Protein AF-A0A7Y6YR78-F1 (afdb_monomer)

Secondary structure (DSSP, 8-state):
---PPPP-PPTT--EEEEEEPP-S--HHHHHHHHHH-HHHHHHHHHHHHHS---EEEEESSEEEEEETTEEEEEEEGGG--EEEEETTEEEEE-SS-EEEEET-S-HHHHHHHHHHHTT-

Structure (mmCIF, N/CA/C/O backbone):
data_AF-A0A7Y6YR78-F1
#
_entry.id   AF-A0A7Y6YR78-F1
#
loop_
_atom_site.group_PDB
_atom_site.id
_atom_site.type_symbol
_atom_site.label_atom_id
_atom_site.label_alt_id
_atom_site.label_comp_id
_atom_site.label_asym_id
_atom_site.label_entity_id
_atom_site.label_seq_id
_atom_site.pdbx_PDB_ins_code
_atom_site.Cartn_x
_atom_site.Cartn_y
_atom_site.Cartn_z
_atom_site.occupancy
_atom_site.B_iso_or_equiv
_atom_site.auth_seq_id
_atom_site.auth_comp_id
_atom_site.auth_asym_id
_atom_site.auth_atom_id
_atom_site.pdbx_PDB_model_num
ATOM 1 N N . MET A 1 1 ? 2.168 -19.141 -5.365 1.00 43.81 1 MET A N 1
ATOM 2 C CA . MET A 1 1 ? 1.354 -18.693 -4.219 1.00 43.81 1 MET A CA 1
ATOM 3 C C . MET A 1 1 ? 2.131 -17.583 -3.535 1.00 43.81 1 MET A C 1
ATOM 5 O O . MET A 1 1 ? 3.336 -17.734 -3.374 1.00 43.81 1 MET A O 1
ATOM 9 N N . TYR A 1 2 ? 1.514 -16.429 -3.285 1.00 54.56 2 TYR A N 1
ATOM 10 C CA . TYR A 1 2 ? 2.170 -15.351 -2.543 1.00 54.56 2 TYR A CA 1
ATOM 11 C C . TYR A 1 2 ? 2.066 -15.689 -1.058 1.00 54.56 2 TYR A C 1
ATOM 13 O O . TYR A 1 2 ? 1.081 -15.349 -0.412 1.00 54.56 2 TYR A O 1
ATOM 21 N N . ASP A 1 3 ? 3.044 -16.434 -0.548 1.00 60.72 3 ASP A N 1
ATOM 22 C CA . ASP A 1 3 ? 3.087 -16.786 0.869 1.00 60.72 3 ASP A CA 1
ATOM 23 C C . ASP A 1 3 ? 3.538 -15.547 1.651 1.00 60.72 3 ASP A C 1
ATOM 25 O O . ASP A 1 3 ? 4.708 -15.155 1.627 1.00 60.72 3 ASP A O 1
ATOM 29 N N . HIS A 1 4 ? 2.570 -14.875 2.268 1.00 65.81 4 HIS A N 1
ATOM 30 C CA . HIS A 1 4 ? 2.797 -13.792 3.216 1.00 65.81 4 HIS A CA 1
ATOM 31 C C . HIS A 1 4 ? 2.744 -14.351 4.636 1.00 65.81 4 HIS A C 1
ATOM 33 O O . HIS A 1 4 ? 1.981 -15.279 4.914 1.00 65.81 4 HIS A O 1
ATOM 39 N N . ALA A 1 5 ? 3.526 -13.769 5.546 1.00 69.62 5 ALA A N 1
ATOM 40 C CA . ALA A 1 5 ? 3.353 -14.039 6.968 1.00 69.62 5 ALA A CA 1
ATOM 41 C C . ALA A 1 5 ? 1.903 -13.713 7.393 1.00 69.62 5 ALA A C 1
ATOM 43 O O . ALA A 1 5 ? 1.318 -12.757 6.868 1.00 69.62 5 ALA A O 1
ATOM 44 N N . PRO A 1 6 ? 1.309 -14.489 8.319 1.00 73.12 6 PRO A N 1
ATOM 45 C CA . PRO A 1 6 ? -0.058 -14.258 8.764 1.00 73.12 6 PRO A CA 1
ATOM 46 C C . PRO A 1 6 ? -0.194 -12.850 9.351 1.00 73.12 6 PRO A C 1
ATOM 48 O O . PRO A 1 6 ? 0.563 -12.450 10.236 1.00 73.12 6 PRO A O 1
ATOM 51 N N . LEU A 1 7 ? -1.162 -12.091 8.838 1.00 78.12 7 LEU A N 1
ATOM 52 C CA . LEU A 1 7 ? -1.473 -10.759 9.341 1.00 78.12 7 LEU A CA 1
ATOM 53 C C . LEU A 1 7 ? -2.215 -10.884 10.678 1.00 78.12 7 LEU A C 1
ATOM 55 O O . LEU A 1 7 ? -3.305 -11.452 10.731 1.00 78.12 7 LEU A O 1
ATOM 59 N N . VAL A 1 8 ? -1.646 -10.326 11.746 1.00 81.62 8 VAL A N 1
ATOM 60 C CA . VAL A 1 8 ? -2.293 -10.287 13.065 1.00 81.62 8 VAL A CA 1
ATOM 61 C C . VAL A 1 8 ? -3.256 -9.100 13.120 1.00 81.62 8 VAL A C 1
ATOM 63 O O . VAL A 1 8 ? -2.832 -7.939 13.135 1.00 81.62 8 VAL A O 1
ATOM 66 N N . LEU A 1 9 ? -4.554 -9.398 13.134 1.00 84.62 9 LEU A N 1
ATOM 67 C CA . LEU A 1 9 ? -5.627 -8.415 13.293 1.00 84.62 9 LEU A CA 1
ATOM 68 C C . LEU A 1 9 ? -5.892 -8.139 14.779 1.00 84.62 9 LEU A C 1
ATOM 70 O O . LEU A 1 9 ? -5.753 -9.028 15.619 1.00 84.62 9 LEU A O 1
ATOM 74 N N . ARG A 1 10 ? -6.271 -6.900 15.101 1.00 86.19 10 ARG A N 1
ATOM 75 C CA . ARG A 1 10 ? -6.733 -6.501 16.438 1.00 86.19 10 ARG A CA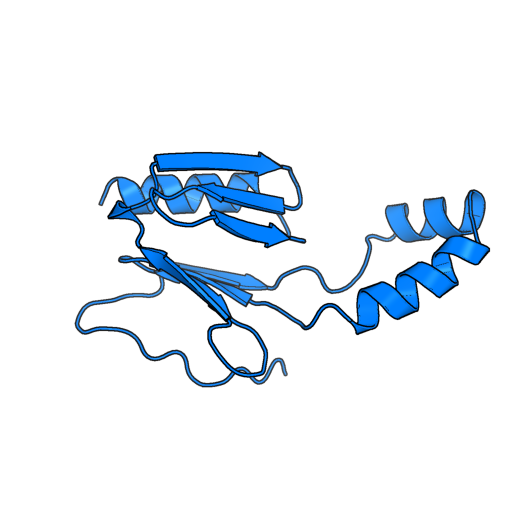 1
ATOM 76 C C . ARG A 1 10 ? -8.153 -7.019 16.687 1.00 86.19 10 ARG A C 1
ATOM 78 O O . ARG A 1 10 ? -8.877 -7.355 15.751 1.00 86.19 10 ARG A O 1
ATOM 85 N N . GLU A 1 11 ? -8.575 -7.058 17.948 1.00 84.38 11 GLU A N 1
ATOM 86 C CA . GLU A 1 11 ? -9.950 -7.437 18.289 1.00 84.38 11 GLU A CA 1
ATOM 87 C C . GLU A 1 11 ? -10.965 -6.521 17.585 1.00 84.38 11 GLU A C 1
ATOM 89 O O . GLU A 1 11 ? -10.864 -5.293 17.629 1.00 84.38 11 GLU A O 1
ATOM 94 N N . GLY A 1 12 ? -11.923 -7.132 16.879 1.00 83.62 12 GLY A N 1
ATOM 95 C CA . GLY A 1 12 ? -12.932 -6.418 16.089 1.00 83.62 12 GLY A CA 1
ATOM 96 C C . GLY A 1 12 ? -12.416 -5.758 14.801 1.00 83.62 12 GLY A C 1
ATOM 97 O O . GLY A 1 12 ? -13.190 -5.101 14.105 1.00 83.62 12 GLY A O 1
ATOM 98 N N . GLU A 1 13 ? -11.136 -5.913 14.450 1.00 88.75 13 GLU A N 1
ATOM 99 C CA . GLU A 1 13 ? -10.583 -5.427 13.186 1.00 88.75 13 GLU A CA 1
ATOM 100 C C . GLU A 1 13 ? -10.956 -6.378 12.040 1.00 88.75 13 GLU A C 1
ATOM 102 O O . GLU A 1 13 ? -10.736 -7.587 12.116 1.00 88.75 13 GLU A O 1
ATOM 107 N N . GLN A 1 14 ? -11.504 -5.831 10.954 1.00 89.62 14 GLN A N 1
ATOM 108 C CA . GLN A 1 14 ? -11.885 -6.605 9.772 1.00 89.62 14 GLN A CA 1
ATOM 109 C C . GLN A 1 14 ? -11.147 -6.100 8.539 1.00 89.62 14 GLN A C 1
ATOM 111 O O . GLN A 1 14 ? -10.963 -4.895 8.358 1.00 89.62 14 GLN A O 1
ATOM 116 N N . VAL A 1 15 ? -10.740 -7.025 7.672 1.00 90.81 15 VAL A N 1
ATOM 117 C CA . VAL A 1 15 ? -10.172 -6.695 6.363 1.00 90.81 15 VAL A CA 1
ATOM 118 C C . VAL A 1 15 ? -11.307 -6.290 5.428 1.00 90.81 15 VAL A C 1
ATOM 120 O O . VAL A 1 15 ? -12.217 -7.075 5.177 1.00 90.81 15 VAL A O 1
ATOM 123 N N . VAL A 1 16 ? -11.238 -5.070 4.901 1.00 92.25 16 VAL A N 1
ATOM 124 C CA . VAL A 1 16 ? -12.227 -4.530 3.957 1.00 92.25 16 VAL A CA 1
ATOM 125 C C . VAL A 1 16 ? -11.780 -4.772 2.521 1.00 92.25 16 VAL A C 1
ATOM 127 O O . VAL A 1 16 ? -12.581 -5.122 1.657 1.00 92.25 16 VAL A O 1
ATOM 130 N N . HIS A 1 17 ? -10.490 -4.578 2.249 1.00 92.62 17 HIS A N 1
ATOM 131 C CA . HIS A 1 17 ? -9.942 -4.719 0.909 1.00 92.62 17 HIS A CA 1
ATOM 132 C C . HIS A 1 17 ? -8.474 -5.124 0.963 1.00 92.62 17 HIS A C 1
ATOM 134 O O . HIS A 1 17 ? -7.722 -4.631 1.797 1.00 92.62 17 HIS A O 1
ATOM 140 N N . ALA A 1 18 ? -8.054 -5.994 0.051 1.00 91.12 18 ALA A N 1
ATOM 141 C CA . ALA A 1 18 ? -6.659 -6.363 -0.124 1.00 91.12 18 ALA A CA 1
ATOM 142 C C . ALA A 1 18 ? -6.325 -6.347 -1.613 1.00 91.12 18 ALA A C 1
ATOM 144 O O . ALA A 1 18 ? -7.058 -6.910 -2.429 1.00 91.12 18 ALA A O 1
ATOM 145 N N . VAL A 1 19 ? -5.213 -5.709 -1.965 1.00 90.94 19 VAL A N 1
ATOM 146 C CA . VAL A 1 19 ? -4.746 -5.616 -3.344 1.00 90.94 19 VAL A CA 1
ATOM 147 C C . VAL A 1 19 ? -3.254 -5.887 -3.416 1.00 90.94 19 VAL A C 1
ATOM 149 O O . VAL A 1 19 ? -2.462 -5.367 -2.633 1.00 90.94 19 VAL A O 1
ATOM 152 N N . HIS A 1 20 ? -2.861 -6.703 -4.384 1.00 87.88 20 HIS A N 1
ATOM 153 C CA . HIS A 1 20 ? -1.456 -6.976 -4.637 1.00 87.88 20 HIS A CA 1
ATOM 154 C C . HIS A 1 20 ? -0.854 -5.819 -5.434 1.00 87.88 20 HIS A C 1
ATOM 156 O O . HIS A 1 20 ? -1.429 -5.368 -6.431 1.00 87.88 20 HIS A O 1
ATOM 162 N N . ALA A 1 21 ? 0.314 -5.347 -5.007 1.00 85.12 21 ALA A N 1
ATOM 163 C CA . ALA A 1 21 ? 1.108 -4.420 -5.792 1.00 85.12 21 ALA A CA 1
ATOM 164 C C . ALA A 1 21 ? 1.501 -5.081 -7.119 1.00 85.12 21 ALA A C 1
ATOM 166 O O . ALA A 1 21 ? 1.779 -6.280 -7.188 1.00 85.12 21 ALA A O 1
ATOM 167 N N . ARG A 1 22 ? 1.556 -4.293 -8.191 1.00 79.12 22 ARG A N 1
ATOM 168 C CA . ARG A 1 22 ? 2.017 -4.772 -9.492 1.00 79.12 22 ARG A CA 1
ATOM 169 C C . ARG A 1 22 ? 3.499 -5.137 -9.414 1.00 79.12 22 ARG A C 1
ATOM 171 O O . ARG A 1 22 ? 4.335 -4.330 -9.015 1.00 79.12 22 ARG A O 1
ATOM 178 N N . ILE A 1 23 ? 3.810 -6.359 -9.836 1.00 71.00 23 ILE A N 1
ATOM 179 C CA . ILE A 1 23 ? 5.170 -6.927 -9.901 1.00 71.00 23 ILE A CA 1
ATOM 180 C C . ILE A 1 23 ? 5.653 -7.000 -11.355 1.00 71.00 23 ILE A C 1
ATOM 182 O O . ILE A 1 23 ? 6.743 -7.473 -11.627 1.00 71.00 23 ILE A O 1
ATOM 186 N N . ALA A 1 24 ? 4.846 -6.596 -12.328 1.00 67.31 24 ALA A N 1
ATOM 187 C CA . ALA A 1 24 ? 5.268 -6.577 -13.717 1.00 67.31 24 ALA A CA 1
ATOM 188 C C . ALA A 1 24 ? 4.872 -5.243 -14.347 1.00 67.31 24 ALA A C 1
ATOM 190 O O . ALA A 1 24 ? 3.770 -4.754 -14.068 1.00 67.31 24 ALA A O 1
ATOM 191 N N . PRO A 1 25 ? 5.748 -4.655 -15.180 1.00 65.12 25 PRO A N 1
ATOM 192 C CA . PRO A 1 25 ? 5.356 -3.554 -16.037 1.00 65.12 25 PRO A CA 1
ATOM 193 C C . PRO A 1 25 ? 4.257 -4.016 -16.996 1.00 65.12 25 P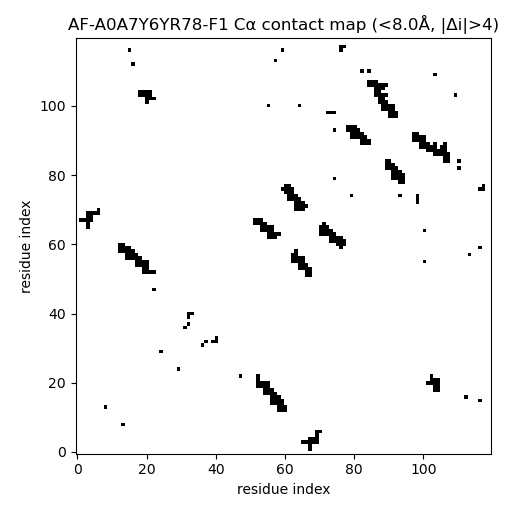RO A C 1
ATOM 195 O O . PRO A 1 25 ? 4.158 -5.185 -17.376 1.00 65.12 25 PRO A O 1
ATOM 198 N N . THR A 1 26 ? 3.420 -3.073 -17.393 1.00 69.75 26 THR A N 1
ATOM 199 C CA . THR A 1 26 ? 2.445 -3.279 -18.459 1.00 69.75 26 THR A CA 1
ATOM 200 C C . THR A 1 26 ? 3.154 -3.509 -19.794 1.00 69.75 26 THR A C 1
ATOM 202 O O . THR A 1 26 ? 4.286 -3.071 -20.002 1.00 69.75 26 THR A O 1
ATOM 205 N N . LEU A 1 27 ? 2.473 -4.169 -20.733 1.00 74.81 27 LEU A N 1
ATOM 206 C CA . LEU A 1 27 ? 3.016 -4.428 -22.071 1.00 74.81 27 LEU A CA 1
ATOM 207 C C . LEU A 1 27 ? 3.464 -3.130 -22.770 1.00 74.81 27 LEU A C 1
ATOM 209 O O . LEU A 1 27 ? 4.493 -3.099 -23.440 1.00 74.81 27 LEU A O 1
ATOM 213 N N . THR A 1 28 ? 2.726 -2.043 -22.545 1.00 74.31 28 THR A N 1
ATOM 214 C CA . THR A 1 28 ? 3.052 -0.706 -23.043 1.00 74.31 28 THR A CA 1
ATOM 215 C C . THR A 1 28 ? 4.351 -0.168 -22.448 1.00 74.31 28 THR A C 1
ATOM 217 O O . THR A 1 28 ? 5.195 0.329 -23.186 1.00 74.31 28 THR A O 1
ATOM 220 N N . GLU A 1 29 ? 4.548 -0.288 -21.132 1.00 71.81 29 GLU A N 1
ATOM 221 C CA . GLU A 1 29 ? 5.790 0.137 -20.472 1.00 71.81 29 GLU A CA 1
ATOM 222 C C . GLU A 1 29 ? 6.991 -0.671 -20.981 1.00 71.81 29 GLU A C 1
ATOM 224 O O . GLU A 1 29 ? 8.039 -0.093 -21.253 1.00 71.81 29 GLU A O 1
ATOM 229 N N . ILE A 1 30 ? 6.825 -1.982 -21.199 1.00 74.81 30 ILE A N 1
ATOM 230 C CA . ILE A 1 30 ? 7.868 -2.831 -21.796 1.00 74.81 30 ILE A CA 1
ATOM 231 C C . ILE A 1 30 ? 8.221 -2.340 -23.203 1.00 74.81 30 ILE A C 1
ATOM 233 O O . ILE A 1 30 ? 9.399 -2.153 -23.501 1.00 74.81 30 ILE A O 1
ATOM 237 N N . LEU A 1 31 ? 7.218 -2.098 -24.054 1.00 78.94 31 LEU A N 1
ATOM 238 C CA . LEU A 1 31 ? 7.418 -1.603 -25.419 1.00 78.94 31 LEU A CA 1
ATOM 239 C C . LEU A 1 31 ? 8.183 -0.277 -25.438 1.00 78.94 31 LEU A C 1
ATOM 241 O O . LEU A 1 31 ? 9.162 -0.155 -26.171 1.00 78.94 31 LEU A O 1
ATOM 245 N N . VAL A 1 32 ? 7.784 0.690 -24.606 1.00 76.62 32 VAL A N 1
ATOM 246 C CA . VAL A 1 32 ? 8.472 1.987 -24.512 1.00 76.62 32 VAL A CA 1
ATOM 247 C C . VAL A 1 32 ? 9.920 1.814 -24.055 1.00 76.62 32 VAL A C 1
ATOM 249 O O . VAL A 1 32 ? 10.815 2.418 -24.640 1.00 76.62 32 VAL A O 1
ATOM 252 N N . ILE A 1 33 ? 10.179 0.972 -23.050 1.00 72.19 33 ILE A N 1
ATOM 253 C CA . ILE A 1 33 ? 11.544 0.742 -22.557 1.00 72.19 33 ILE A CA 1
ATOM 254 C C . ILE A 1 33 ? 12.417 0.111 -23.649 1.00 72.19 33 ILE A C 1
ATOM 256 O O . ILE A 1 33 ? 13.534 0.572 -23.877 1.00 72.19 33 ILE A O 1
ATOM 260 N N . VAL A 1 34 ? 11.910 -0.905 -24.352 1.00 75.44 34 VAL A N 1
ATOM 261 C CA . VAL A 1 34 ? 12.654 -1.588 -25.422 1.00 75.44 34 VAL A CA 1
ATOM 262 C C . VAL A 1 34 ? 12.956 -0.641 -26.587 1.00 75.44 34 VAL A C 1
ATOM 264 O O . VAL A 1 34 ? 14.068 -0.665 -27.109 1.00 75.44 34 VAL A O 1
ATOM 267 N N . LEU A 1 35 ? 11.999 0.210 -26.972 1.00 77.06 35 LEU A N 1
ATOM 268 C CA . LEU A 1 35 ? 12.140 1.132 -28.103 1.00 77.06 35 LEU A CA 1
ATOM 269 C C . LEU A 1 35 ? 13.026 2.343 -27.789 1.00 77.06 35 LEU A C 1
ATOM 271 O O . LEU A 1 35 ? 13.795 2.772 -28.645 1.00 77.06 35 LEU A O 1
ATOM 275 N N . CYS A 1 36 ? 12.913 2.915 -26.588 1.00 73.38 36 CYS A N 1
ATOM 276 C CA . CYS A 1 36 ? 13.551 4.193 -26.264 1.00 73.38 36 CYS A CA 1
ATOM 277 C C . CYS A 1 36 ? 14.846 4.054 -25.455 1.00 73.38 36 CYS A C 1
ATOM 279 O O . CYS A 1 36 ? 15.688 4.947 -25.515 1.00 73.38 36 CYS A O 1
ATOM 281 N N . ALA A 1 37 ? 15.014 2.983 -24.673 1.00 73.25 37 ALA A N 1
ATOM 282 C CA . ALA A 1 37 ? 16.152 2.842 -23.767 1.00 73.25 37 ALA A CA 1
ATOM 283 C C . ALA A 1 37 ? 16.424 1.369 -23.391 1.00 73.25 37 ALA A C 1
ATOM 285 O O . ALA A 1 37 ? 16.218 0.971 -22.240 1.00 73.25 37 ALA A O 1
ATOM 286 N N . PRO A 1 38 ? 16.956 0.545 -24.310 1.00 72.06 38 PRO A N 1
ATOM 287 C CA . PRO A 1 38 ? 17.202 -0.876 -24.049 1.00 72.06 38 PRO A CA 1
ATOM 288 C C . PRO A 1 38 ? 18.172 -1.118 -22.878 1.00 72.06 38 PRO A C 1
ATOM 290 O O . PRO A 1 38 ? 18.018 -2.083 -22.135 1.00 72.06 38 PRO A O 1
ATOM 293 N N . VAL A 1 39 ? 19.123 -0.208 -22.632 1.00 74.38 39 VAL A N 1
ATOM 294 C CA . VAL A 1 39 ? 20.019 -0.270 -21.459 1.00 74.38 39 VAL A CA 1
ATOM 295 C C . VAL A 1 39 ? 19.260 -0.016 -20.146 1.00 74.38 39 VAL A C 1
ATOM 297 O O . VAL A 1 39 ? 19.571 -0.622 -19.119 1.00 74.38 39 VAL A O 1
ATOM 300 N N . ALA A 1 40 ? 18.212 0.815 -20.172 1.00 69.69 40 ALA A N 1
ATOM 301 C CA . ALA A 1 40 ? 17.365 1.055 -19.006 1.00 69.69 40 ALA A CA 1
ATOM 302 C C . ALA A 1 40 ? 16.552 -0.188 -18.616 1.00 69.69 40 ALA A C 1
ATOM 304 O O . ALA A 1 40 ? 16.213 -0.327 -17.445 1.00 69.69 40 ALA A O 1
ATOM 305 N N . LEU A 1 41 ? 16.307 -1.125 -19.542 1.00 69.19 41 LEU A N 1
ATOM 306 C CA . LEU A 1 41 ? 15.658 -2.405 -19.240 1.00 69.19 41 LEU A CA 1
ATOM 307 C C . LEU A 1 41 ? 16.476 -3.238 -18.243 1.00 69.19 41 LEU A C 1
ATOM 309 O O . LEU A 1 41 ? 15.918 -3.839 -17.328 1.00 69.19 41 LEU A O 1
ATOM 313 N N . VAL A 1 42 ? 17.803 -3.252 -18.391 1.00 70.12 42 VAL A N 1
ATOM 314 C CA . VAL A 1 42 ? 18.696 -4.010 -17.504 1.00 70.12 42 VAL A CA 1
ATOM 315 C C . VAL A 1 42 ? 18.696 -3.389 -16.110 1.00 70.12 42 VAL A C 1
ATOM 317 O O . VAL A 1 42 ? 18.461 -4.086 -15.125 1.00 70.12 42 VAL A O 1
ATOM 320 N N . ILE A 1 43 ? 18.869 -2.066 -16.027 1.00 71.12 43 ILE A N 1
ATOM 321 C CA . ILE A 1 43 ? 18.801 -1.315 -14.763 1.00 71.12 43 ILE A CA 1
ATOM 322 C C . ILE A 1 43 ? 17.432 -1.519 -14.102 1.00 71.12 43 ILE A C 1
ATOM 324 O O . ILE A 1 43 ? 17.349 -1.771 -12.900 1.00 71.12 43 ILE A O 1
ATOM 328 N N . TRP A 1 44 ? 16.360 -1.488 -14.894 1.00 71.25 44 TRP A N 1
ATOM 329 C CA . TRP A 1 44 ? 15.007 -1.749 -14.428 1.00 71.25 44 TRP A CA 1
ATOM 330 C C . TRP A 1 44 ? 14.869 -3.142 -13.827 1.00 71.25 44 TRP A C 1
ATOM 332 O O . TRP A 1 44 ? 14.323 -3.250 -12.740 1.00 71.25 44 TRP A O 1
ATOM 342 N N . LEU A 1 45 ? 15.377 -4.202 -14.463 1.00 68.56 45 LEU A N 1
ATOM 343 C CA . LEU A 1 45 ? 15.304 -5.563 -13.916 1.00 68.56 45 LEU A CA 1
ATOM 344 C C . LEU A 1 45 ? 16.011 -5.682 -12.558 1.00 68.56 45 LEU A C 1
ATOM 346 O O . LEU A 1 45 ? 15.490 -6.341 -11.655 1.00 68.56 45 LEU A O 1
ATOM 350 N N . PHE A 1 46 ? 17.146 -5.001 -12.378 1.00 68.25 46 PHE A N 1
ATOM 351 C CA . PHE A 1 46 ? 17.846 -4.946 -11.091 1.00 68.25 46 PHE A CA 1
ATOM 352 C C . PHE A 1 46 ? 17.042 -4.200 -10.024 1.00 68.25 46 PHE A C 1
ATOM 354 O O . PHE A 1 46 ? 16.843 -4.722 -8.926 1.00 68.25 46 PHE A O 1
ATOM 361 N N . VAL A 1 47 ? 16.520 -3.016 -10.356 1.00 65.56 47 VAL A N 1
ATOM 362 C CA . VAL A 1 47 ? 15.663 -2.236 -9.454 1.00 65.56 47 VAL A CA 1
ATOM 363 C C . VAL A 1 47 ? 14.391 -3.018 -9.130 1.00 65.56 47 VAL A C 1
ATOM 365 O O . VAL A 1 47 ? 13.988 -3.112 -7.979 1.00 65.56 47 VAL A O 1
ATOM 368 N N . HIS A 1 48 ? 13.780 -3.656 -10.121 1.00 66.44 48 HIS A N 1
ATOM 369 C CA . HIS A 1 48 ? 12.564 -4.435 -9.967 1.00 66.44 48 HIS A CA 1
ATOM 370 C C . HIS A 1 48 ? 12.766 -5.627 -9.032 1.00 66.44 48 HIS A C 1
ATOM 372 O O . HIS A 1 48 ? 11.900 -5.900 -8.203 1.00 66.44 48 HIS A O 1
ATOM 378 N N . ARG A 1 49 ? 13.910 -6.312 -9.125 1.00 63.09 49 ARG A N 1
ATOM 379 C CA . ARG A 1 49 ? 14.279 -7.390 -8.200 1.00 63.09 49 ARG A CA 1
ATOM 380 C C . ARG A 1 49 ? 14.467 -6.887 -6.765 1.00 63.09 49 ARG A C 1
ATOM 382 O O . ARG A 1 49 ? 14.222 -7.650 -5.837 1.00 63.09 49 ARG A O 1
ATOM 389 N N . ALA A 1 50 ? 14.863 -5.626 -6.589 1.00 60.91 50 ALA A N 1
ATOM 390 C CA . ALA A 1 50 ? 15.012 -5.001 -5.278 1.00 60.91 50 ALA A CA 1
ATOM 391 C C . ALA A 1 50 ? 13.678 -4.589 -4.631 1.00 60.91 50 ALA A C 1
ATOM 393 O O . ALA A 1 50 ? 13.652 -4.346 -3.430 1.00 60.91 50 ALA A O 1
ATOM 394 N N . PHE A 1 51 ? 12.575 -4.532 -5.387 1.00 62.50 51 PHE A N 1
ATOM 395 C CA . PHE A 1 51 ? 11.254 -4.242 -4.829 1.00 62.50 51 PHE A CA 1
ATOM 396 C C . PHE A 1 51 ? 10.483 -5.543 -4.573 1.00 62.50 51 PHE A C 1
ATOM 398 O O . PHE A 1 51 ? 10.004 -6.167 -5.528 1.00 62.50 51 PHE A O 1
ATOM 405 N N . PRO A 1 52 ? 10.360 -5.974 -3.306 1.00 65.25 52 PRO A N 1
ATOM 406 C CA . PRO A 1 52 ? 9.631 -7.182 -2.959 1.00 65.25 52 PRO A CA 1
ATOM 407 C C . PRO A 1 52 ? 8.140 -7.065 -3.302 1.00 65.25 52 PRO A C 1
ATOM 409 O O . PRO A 1 52 ? 7.569 -5.982 -3.407 1.00 65.25 52 PRO A O 1
ATOM 412 N N . SER A 1 53 ? 7.503 -8.223 -3.483 1.00 75.31 53 SER A N 1
ATOM 413 C CA . SER A 1 53 ? 6.049 -8.317 -3.632 1.00 75.31 53 SER A CA 1
ATOM 414 C C . SER A 1 53 ? 5.375 -7.771 -2.377 1.00 75.31 53 SER A C 1
ATOM 416 O O . SER A 1 53 ? 5.536 -8.354 -1.302 1.00 75.31 53 SER A O 1
ATOM 418 N N . ALA A 1 54 ? 4.613 -6.693 -2.531 1.00 84.44 54 ALA A N 1
ATOM 419 C CA . ALA A 1 54 ? 3.830 -6.085 -1.466 1.00 84.44 54 ALA A CA 1
ATOM 420 C C . ALA A 1 54 ? 2.332 -6.303 -1.709 1.00 84.44 54 ALA A C 1
ATOM 422 O O . ALA A 1 54 ? 1.865 -6.274 -2.848 1.00 84.44 54 ALA A O 1
ATOM 423 N N . THR A 1 55 ? 1.584 -6.484 -0.631 1.00 89.19 55 THR A N 1
ATOM 424 C CA . THR A 1 55 ? 0.126 -6.551 -0.618 1.00 89.19 55 THR A CA 1
ATOM 425 C C . THR A 1 55 ? -0.377 -5.439 0.281 1.00 89.19 55 THR A C 1
ATOM 427 O O . THR A 1 55 ? -0.017 -5.355 1.454 1.00 89.19 55 THR A O 1
ATOM 430 N N . TYR A 1 56 ? -1.186 -4.554 -0.284 1.00 91.25 56 TYR A N 1
ATOM 431 C CA . TYR A 1 56 ? -1.775 -3.437 0.432 1.00 91.25 56 TYR A CA 1
ATOM 432 C C . TYR A 1 56 ? -3.142 -3.843 0.947 1.00 91.25 56 TYR A C 1
ATOM 434 O O . TYR A 1 56 ? -4.003 -4.271 0.177 1.00 91.25 56 TYR A O 1
ATOM 442 N N . VAL A 1 57 ? -3.335 -3.717 2.253 1.00 91.50 57 VAL A N 1
ATOM 443 C CA . VAL A 1 57 ? -4.554 -4.142 2.935 1.00 91.50 57 VAL A CA 1
ATOM 444 C C . VAL A 1 57 ? -5.177 -2.932 3.613 1.00 91.50 57 VAL A C 1
ATOM 446 O O . VAL A 1 57 ? -4.509 -2.209 4.347 1.00 91.50 57 VAL A O 1
ATOM 449 N N . ILE A 1 58 ? -6.461 -2.714 3.360 1.00 93.44 58 ILE A N 1
ATOM 450 C CA . ILE A 1 58 ? -7.301 -1.767 4.084 1.00 93.44 58 ILE A CA 1
ATOM 451 C C . ILE A 1 58 ? -8.126 -2.582 5.072 1.00 93.44 58 ILE A C 1
ATOM 453 O O . ILE A 1 58 ? -8.910 -3.451 4.674 1.00 93.44 58 ILE A O 1
ATOM 457 N N . THR A 1 59 ? -7.961 -2.291 6.353 1.00 93.56 59 THR A N 1
ATOM 458 C CA . THR A 1 59 ? -8.830 -2.791 7.415 1.00 93.56 59 THR A CA 1
ATOM 459 C C . THR A 1 59 ? -9.751 -1.681 7.898 1.00 93.56 59 THR A C 1
ATOM 461 O O . THR A 1 59 ? -9.608 -0.521 7.513 1.00 93.56 59 THR A O 1
ATOM 464 N N . THR A 1 60 ? -10.695 -2.023 8.770 1.00 92.31 60 THR A N 1
ATOM 465 C CA . THR A 1 60 ? -11.561 -1.043 9.437 1.00 92.31 60 THR A CA 1
ATOM 466 C C . THR A 1 60 ? -10.790 -0.048 10.309 1.00 92.31 60 THR A C 1
ATOM 468 O O . THR A 1 60 ? -11.315 1.016 10.620 1.00 92.31 60 THR A O 1
ATOM 471 N N . GLN A 1 61 ? -9.549 -0.359 10.704 1.00 92.94 61 GLN A N 1
ATOM 472 C CA . GLN A 1 61 ? -8.772 0.461 11.639 1.00 92.94 61 GLN A CA 1
ATOM 473 C C . GLN A 1 61 ? -7.498 1.060 11.033 1.00 92.94 61 GLN A C 1
ATOM 475 O O . GLN A 1 61 ? -7.072 2.136 11.460 1.00 92.94 61 GLN A O 1
ATOM 480 N N . ARG A 1 62 ? -6.866 0.397 10.059 1.00 92.81 62 ARG A N 1
ATOM 481 C CA . ARG A 1 62 ? -5.557 0.788 9.511 1.00 92.81 62 ARG A CA 1
ATOM 482 C C . ARG A 1 62 ? -5.381 0.378 8.051 1.00 92.81 62 ARG A C 1
ATOM 484 O O . ARG A 1 62 ? -6.066 -0.490 7.519 1.00 92.81 62 ARG A O 1
ATOM 491 N N . VAL A 1 63 ? -4.420 1.023 7.407 1.00 92.81 63 VAL A N 1
ATOM 492 C CA . VAL A 1 63 ? -3.884 0.653 6.101 1.00 92.81 63 VAL A CA 1
ATOM 493 C C . VAL A 1 63 ? -2.507 0.041 6.316 1.00 92.81 63 VAL A C 1
ATOM 495 O O . VAL A 1 63 ? -1.675 0.606 7.024 1.00 92.81 63 VAL A O 1
ATOM 498 N N . LEU A 1 64 ? -2.276 -1.115 5.706 1.00 91.62 64 LEU A N 1
ATOM 499 C CA . LEU A 1 64 ? -1.085 -1.937 5.889 1.00 91.62 64 LEU A CA 1
ATOM 500 C C . LEU A 1 64 ? -0.395 -2.178 4.548 1.00 91.62 64 LEU A C 1
ATOM 502 O O . LEU A 1 64 ? -1.050 -2.501 3.555 1.00 91.62 64 LEU A O 1
ATOM 506 N N . ALA A 1 65 ? 0.932 -2.086 4.541 1.00 89.62 65 ALA A N 1
ATOM 507 C CA . ALA A 1 65 ? 1.785 -2.609 3.484 1.00 89.62 65 ALA A CA 1
ATOM 508 C C . ALA A 1 65 ? 2.437 -3.909 3.972 1.00 89.62 65 ALA A C 1
ATOM 510 O O . ALA A 1 65 ? 3.310 -3.893 4.841 1.00 89.62 65 ALA A O 1
ATOM 511 N N . VAL A 1 66 ? 1.983 -5.040 3.431 1.00 87.88 66 VAL A N 1
ATOM 512 C CA . VAL A 1 66 ? 2.433 -6.381 3.815 1.00 87.88 66 VAL A CA 1
ATOM 513 C C . VAL A 1 66 ? 3.411 -6.907 2.776 1.00 87.88 66 VAL A C 1
ATOM 515 O O . VAL A 1 66 ? 3.051 -7.130 1.624 1.00 87.88 66 VAL A O 1
ATOM 518 N N . GLU A 1 67 ? 4.651 -7.133 3.181 1.00 83.75 67 GLU A N 1
ATOM 519 C CA . GLU A 1 67 ? 5.673 -7.774 2.358 1.00 83.75 67 GLU A CA 1
ATOM 520 C C . GLU A 1 67 ? 5.818 -9.255 2.738 1.00 83.75 67 GLU A C 1
ATOM 522 O O . GLU A 1 67 ? 5.120 -9.775 3.611 1.00 83.75 67 GLU A O 1
ATOM 527 N N . LYS A 1 68 ? 6.722 -9.984 2.073 1.00 75.06 68 LYS A N 1
ATOM 528 C CA . LYS A 1 68 ? 6.964 -11.410 2.369 1.00 75.06 68 LYS A CA 1
ATOM 529 C C . LYS A 1 68 ? 7.373 -11.671 3.824 1.00 75.06 68 LYS A C 1
ATOM 531 O O . LYS A 1 68 ? 7.058 -12.727 4.356 1.00 75.06 68 LYS A O 1
ATOM 536 N N . GLN A 1 69 ? 8.064 -10.723 4.457 1.00 68.94 69 GLN A N 1
ATOM 537 C CA . GLN A 1 69 ? 8.556 -10.851 5.834 1.00 68.94 69 GLN A CA 1
ATOM 538 C C . GLN A 1 69 ? 7.530 -10.395 6.891 1.00 68.94 69 GLN A C 1
ATOM 540 O O . GLN A 1 69 ? 7.807 -10.502 8.081 1.00 68.94 69 GLN A O 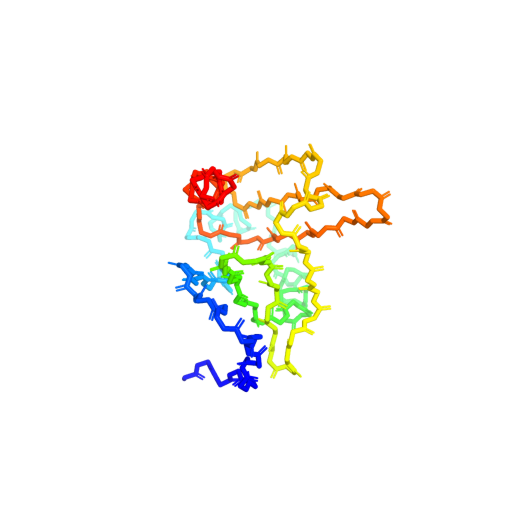1
ATOM 545 N N . GLY A 1 70 ? 6.350 -9.915 6.475 1.00 67.88 70 GLY A N 1
ATOM 546 C CA . GLY A 1 70 ? 5.309 -9.384 7.359 1.00 67.88 70 GLY A CA 1
ATOM 547 C C . GLY A 1 70 ? 4.907 -7.951 7.014 1.00 67.88 70 GLY A C 1
ATOM 548 O O . GLY A 1 70 ? 5.217 -7.445 5.934 1.00 67.88 70 GLY A O 1
ATOM 549 N N . ALA A 1 71 ? 4.177 -7.296 7.920 1.00 68.31 71 ALA A N 1
ATOM 550 C CA . ALA A 1 71 ? 3.798 -5.895 7.756 1.00 68.31 71 ALA A CA 1
ATOM 551 C C . ALA A 1 71 ? 5.051 -5.009 7.835 1.00 68.31 71 ALA A C 1
ATOM 553 O O . ALA A 1 71 ? 5.704 -4.940 8.872 1.00 68.31 71 ALA A O 1
ATOM 554 N N . CYS A 1 72 ? 5.393 -4.349 6.730 1.00 74.44 72 CYS A N 1
ATOM 555 C CA . CYS A 1 72 ? 6.548 -3.457 6.656 1.00 74.44 72 CYS A CA 1
ATOM 556 C C . CYS A 1 72 ? 6.193 -2.051 7.154 1.00 74.44 72 CYS A C 1
ATOM 558 O O . CYS A 1 72 ? 7.020 -1.351 7.734 1.00 74.44 72 CYS A O 1
ATOM 560 N N . SER A 1 73 ? 4.954 -1.609 6.932 1.00 84.38 73 SER A N 1
ATOM 561 C CA . SER A 1 73 ? 4.492 -0.296 7.377 1.00 84.38 73 SER A CA 1
ATOM 562 C C . SER A 1 73 ? 2.982 -0.281 7.577 1.00 84.38 73 SER A C 1
ATOM 564 O O . SER A 1 73 ? 2.239 -0.910 6.818 1.00 84.38 73 SER A O 1
ATOM 566 N N . GLU A 1 74 ? 2.530 0.466 8.581 1.00 89.69 74 GLU A N 1
ATOM 567 C CA . GLU A 1 74 ? 1.116 0.631 8.899 1.00 89.69 74 GLU A CA 1
ATOM 568 C C . GLU A 1 74 ? 0.774 2.083 9.221 1.00 89.69 74 GLU A C 1
ATOM 570 O O . GLU A 1 74 ? 1.601 2.835 9.734 1.00 89.69 74 GLU A O 1
ATOM 575 N N . VAL A 1 75 ? -0.458 2.472 8.907 1.00 92.31 75 VAL A N 1
ATOM 576 C CA . VAL A 1 75 ? -1.029 3.777 9.246 1.00 92.31 75 VAL A CA 1
ATOM 577 C C . VAL A 1 75 ? -2.456 3.568 9.722 1.00 92.31 75 VAL A C 1
ATOM 579 O O . VAL A 1 75 ? -3.256 2.965 9.008 1.00 92.31 75 VAL A O 1
ATOM 582 N N . ALA A 1 76 ? -2.808 4.085 10.899 1.00 92.31 76 ALA A N 1
ATOM 583 C CA . ALA A 1 76 ? -4.193 4.063 11.347 1.00 92.31 76 ALA A CA 1
ATOM 584 C C . ALA A 1 76 ? -5.053 4.967 10.457 1.00 92.31 76 ALA A C 1
ATOM 586 O O . ALA A 1 76 ? -4.667 6.086 10.125 1.00 92.31 76 ALA A O 1
ATOM 587 N N . VAL A 1 77 ? -6.251 4.501 10.104 1.00 92.19 77 VAL A N 1
ATOM 588 C CA . VAL A 1 77 ? -7.197 5.234 9.245 1.00 92.19 77 VAL A CA 1
ATOM 589 C C . VAL A 1 77 ? -7.562 6.594 9.857 1.00 92.19 77 VAL A C 1
ATOM 591 O O . VAL A 1 77 ? -7.749 7.572 9.133 1.00 92.19 77 VAL A O 1
ATOM 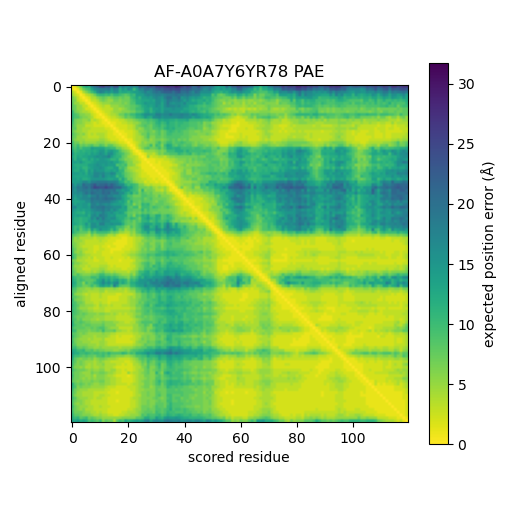594 N N . ARG A 1 78 ? -7.606 6.667 11.193 1.00 91.38 78 ARG A N 1
ATOM 595 C CA . ARG A 1 78 ? -7.908 7.883 11.963 1.00 91.38 78 ARG A CA 1
ATOM 596 C C . ARG A 1 78 ? -6.801 8.938 11.897 1.00 91.38 78 ARG A C 1
ATOM 598 O O . ARG A 1 78 ? -7.110 10.123 11.936 1.00 91.38 78 ARG A O 1
ATOM 605 N N . ASP A 1 79 ? -5.551 8.520 11.717 1.00 93.06 79 ASP A N 1
ATOM 606 C CA . ASP A 1 79 ? -4.386 9.416 11.718 1.00 93.06 79 ASP A CA 1
ATOM 607 C C . ASP A 1 79 ? -4.087 9.994 10.324 1.00 93.06 79 ASP A C 1
ATOM 609 O O . ASP A 1 79 ? -3.155 10.782 10.141 1.00 93.06 79 ASP A O 1
ATOM 613 N N . ILE A 1 80 ? -4.876 9.607 9.315 1.00 93.25 80 ILE A N 1
ATOM 614 C CA . ILE A 1 80 ? -4.720 10.067 7.937 1.00 93.25 80 ILE A CA 1
ATOM 615 C C . ILE A 1 80 ? -5.140 11.534 7.830 1.00 93.25 80 ILE A C 1
ATOM 617 O O . ILE A 1 80 ? -6.325 11.871 7.847 1.00 93.25 80 ILE A O 1
ATOM 621 N N . GLN A 1 81 ? -4.169 12.410 7.598 1.00 93.88 81 GLN A N 1
ATOM 622 C CA . GLN A 1 81 ? -4.420 13.835 7.393 1.00 93.88 81 GLN A CA 1
ATOM 623 C C . GLN A 1 81 ? -4.668 14.160 5.924 1.00 93.88 81 GLN A C 1
ATOM 625 O O . GLN A 1 81 ? -5.586 14.905 5.585 1.00 93.88 81 GLN A O 1
ATOM 630 N N . ARG A 1 82 ? -3.854 13.589 5.029 1.00 93.75 82 ARG A N 1
ATOM 631 C CA . ARG A 1 82 ? -3.910 13.890 3.596 1.00 93.75 82 ARG A CA 1
ATOM 632 C C . ARG A 1 82 ? -3.607 12.662 2.754 1.00 93.75 82 ARG A C 1
ATOM 634 O O . ARG A 1 82 ? -2.735 11.863 3.083 1.00 93.75 82 ARG A O 1
ATOM 641 N N . LEU A 1 83 ? -4.296 12.572 1.622 1.00 94.75 83 LEU A N 1
ATOM 642 C CA . LEU A 1 83 ? -4.064 11.576 0.585 1.00 94.75 83 LEU A CA 1
ATOM 643 C C . LEU A 1 83 ? -3.521 12.266 -0.669 1.00 94.75 83 LEU A C 1
ATOM 645 O O . LEU A 1 83 ? -3.969 13.355 -1.036 1.00 94.75 83 LEU A O 1
ATOM 649 N N . ARG A 1 84 ? -2.525 11.656 -1.314 1.00 94.56 84 ARG A N 1
ATOM 650 C CA . ARG A 1 84 ? -2.070 12.046 -2.651 1.00 94.56 84 ARG A CA 1
ATOM 651 C C . ARG A 1 84 ? -2.037 10.817 -3.542 1.00 94.56 84 ARG A C 1
ATOM 653 O O . ARG A 1 84 ? -1.147 9.977 -3.415 1.00 94.56 84 ARG A O 1
ATOM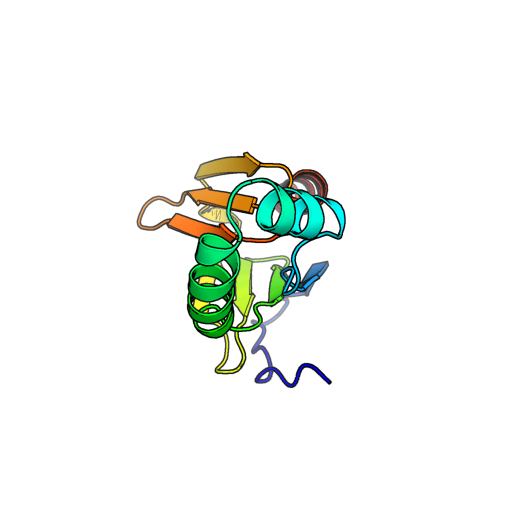 660 N N . THR A 1 85 ? -2.991 10.753 -4.455 1.00 93.06 85 THR A N 1
ATOM 661 C CA . THR A 1 85 ? -3.229 9.572 -5.278 1.00 93.06 85 THR A CA 1
ATOM 662 C C . THR A 1 85 ? -2.815 9.811 -6.718 1.00 93.06 85 THR A C 1
ATOM 664 O O . THR A 1 85 ? -3.098 10.848 -7.316 1.00 93.06 85 THR A O 1
ATOM 667 N N . PHE A 1 86 ? -2.156 8.813 -7.286 1.00 89.75 86 PHE A N 1
ATOM 668 C CA . PHE A 1 86 ? -1.837 8.693 -8.697 1.00 89.75 86 PHE A CA 1
ATOM 669 C C . PHE A 1 86 ? -2.422 7.376 -9.212 1.00 89.75 86 PHE A C 1
ATOM 671 O O . PHE A 1 86 ? -2.664 6.449 -8.443 1.00 89.75 86 PHE A O 1
ATOM 678 N N . ARG A 1 87 ? -2.597 7.245 -10.531 1.00 86.56 87 ARG A N 1
ATOM 679 C CA . ARG A 1 87 ? -3.204 6.043 -11.133 1.00 86.56 87 ARG A CA 1
ATOM 680 C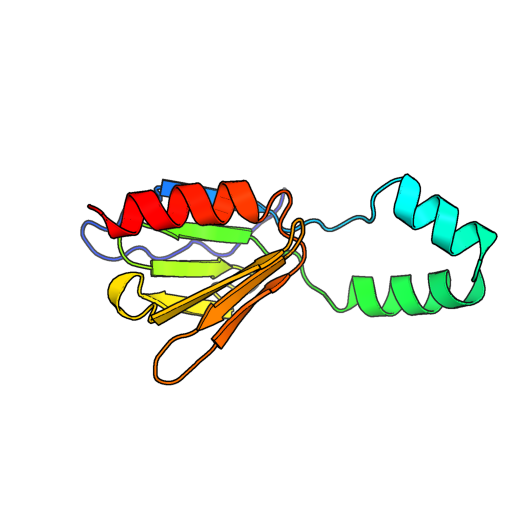 C . ARG A 1 87 ? -2.549 4.732 -10.675 1.00 86.56 87 ARG A C 1
ATOM 682 O O . ARG A 1 87 ? -3.239 3.739 -10.495 1.00 86.56 87 ARG A O 1
ATOM 689 N N . GLY A 1 88 ? -1.227 4.728 -10.497 1.00 87.06 88 GLY A N 1
ATOM 690 C CA . GLY A 1 88 ? -0.464 3.538 -10.114 1.00 87.06 88 GLY A CA 1
ATOM 691 C C . GLY A 1 88 ? 0.230 3.609 -8.761 1.00 87.06 88 GLY A C 1
ATOM 692 O O . GLY A 1 88 ? 1.071 2.760 -8.488 1.00 87.06 88 GLY A O 1
ATOM 693 N N . ALA A 1 89 ? -0.038 4.626 -7.943 1.00 89.81 89 ALA A N 1
ATOM 694 C CA . ALA A 1 89 ? 0.611 4.767 -6.645 1.00 89.81 89 ALA A CA 1
ATOM 695 C C . ALA A 1 89 ? -0.147 5.736 -5.737 1.00 89.81 89 ALA A C 1
ATOM 697 O O . ALA A 1 89 ? -0.880 6.596 -6.215 1.00 89.81 89 ALA A O 1
ATOM 698 N N . MET A 1 90 ? 0.070 5.649 -4.431 1.00 94.06 90 MET A N 1
ATOM 699 C CA . MET A 1 90 ? -0.593 6.521 -3.468 1.00 94.06 90 MET A CA 1
ATOM 700 C C . MET A 1 90 ? 0.332 6.852 -2.305 1.00 94.06 90 MET A C 1
ATOM 702 O O . MET A 1 90 ? 1.047 5.990 -1.808 1.00 94.06 90 MET A O 1
ATOM 706 N N . MET A 1 91 ? 0.312 8.108 -1.869 1.00 94.75 91 MET A N 1
ATOM 707 C CA . MET A 1 91 ? 0.986 8.559 -0.656 1.00 94.75 91 MET A CA 1
ATOM 708 C C . MET A 1 91 ? -0.062 8.925 0.390 1.00 94.75 91 MET A C 1
ATOM 710 O O . MET A 1 91 ? -0.929 9.766 0.140 1.00 94.75 91 MET A O 1
ATOM 714 N N . ILE A 1 92 ? 0.044 8.309 1.561 1.00 94.75 92 ILE A N 1
ATOM 715 C CA . ILE A 1 92 ? -0.778 8.598 2.733 1.00 94.75 92 ILE A CA 1
ATOM 716 C C . ILE A 1 92 ? 0.086 9.389 3.711 1.00 94.75 92 ILE A C 1
ATOM 718 O O . ILE A 1 92 ? 1.164 8.938 4.091 1.00 94.75 92 ILE A O 1
ATOM 722 N N . TYR A 1 93 ? -0.374 10.572 4.101 1.00 94.00 93 TYR A N 1
ATOM 723 C CA . TYR A 1 93 ? 0.317 11.437 5.052 1.00 94.00 93 TYR A CA 1
ATOM 724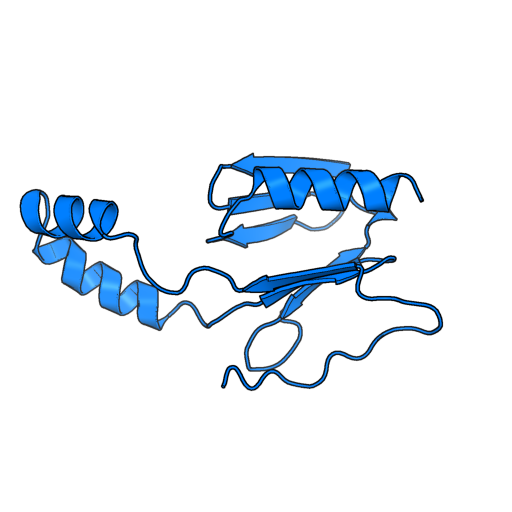 C C . TYR A 1 93 ? -0.379 11.379 6.412 1.00 94.00 93 TYR A C 1
ATOM 726 O O . TYR A 1 93 ? -1.594 11.595 6.495 1.00 94.00 93 TYR A O 1
ATOM 734 N N . THR A 1 94 ? 0.402 11.121 7.457 1.00 93.19 94 THR A N 1
ATOM 735 C CA . THR A 1 94 ? -0.002 11.233 8.863 1.00 93.19 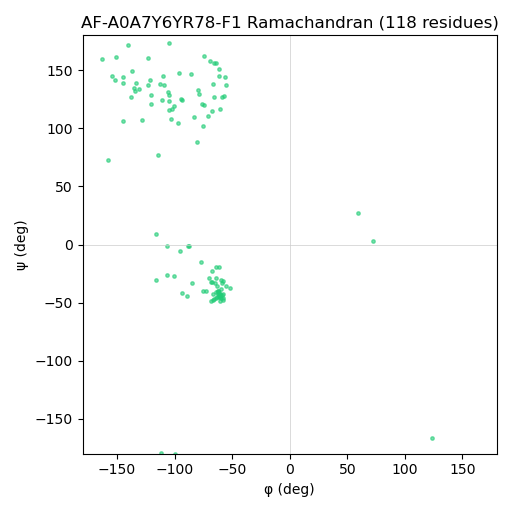94 THR A CA 1
ATOM 736 C C . THR A 1 94 ? 0.747 12.393 9.524 1.00 93.19 94 THR A C 1
ATOM 738 O O . THR A 1 94 ? 1.520 13.092 8.866 1.00 93.19 94 THR A O 1
ATOM 741 N N . ALA A 1 95 ? 0.502 12.620 10.817 1.00 89.19 95 ALA A N 1
ATOM 742 C CA . ALA A 1 95 ? 1.205 13.648 11.584 1.00 89.19 95 ALA A CA 1
ATOM 743 C C . ALA A 1 95 ? 2.720 13.391 11.674 1.00 89.19 95 ALA A C 1
ATOM 745 O O . ALA A 1 95 ? 3.514 14.321 11.568 1.00 89.19 95 ALA A O 1
ATOM 746 N N . GLU A 1 96 ? 3.110 12.130 11.867 1.00 86.12 96 GLU A N 1
ATOM 747 C CA . GLU A 1 96 ? 4.492 11.745 12.176 1.00 86.12 96 GLU A CA 1
ATOM 748 C C . GLU A 1 96 ? 5.200 11.087 10.989 1.00 86.12 96 GLU A C 1
ATOM 750 O O . GLU A 1 96 ? 6.425 11.131 10.879 1.00 86.12 96 GLU A O 1
ATOM 755 N N . THR A 1 97 ? 4.442 10.459 10.089 1.00 89.31 97 THR A N 1
ATOM 756 C CA . THR A 1 97 ? 4.987 9.590 9.048 1.00 89.31 97 THR A CA 1
ATOM 757 C C . THR A 1 97 ? 4.266 9.752 7.711 1.00 89.31 97 THR A C 1
ATOM 759 O O . THR A 1 97 ? 3.260 10.447 7.550 1.00 89.31 97 THR A O 1
ATOM 762 N N . ARG A 1 98 ? 4.827 9.112 6.687 1.00 90.88 98 ARG A N 1
ATOM 763 C CA . ARG A 1 98 ? 4.188 8.964 5.382 1.00 90.88 98 ARG A CA 1
ATOM 764 C C . ARG A 1 98 ? 4.266 7.508 4.962 1.00 90.88 98 ARG A C 1
ATOM 766 O O . ARG A 1 98 ? 5.333 6.903 5.043 1.00 90.88 98 ARG A O 1
ATOM 773 N N . LEU A 1 99 ? 3.153 6.972 4.484 1.00 91.31 99 LEU A N 1
ATOM 774 C CA . LEU A 1 99 ? 3.075 5.629 3.934 1.00 91.31 99 LEU A CA 1
ATOM 775 C C . LEU A 1 99 ? 2.985 5.724 2.416 1.00 91.31 99 LEU A C 1
ATOM 777 O O . LEU A 1 99 ? 2.027 6.262 1.857 1.00 91.31 99 LEU A O 1
ATOM 781 N N . TRP A 1 100 ? 4.018 5.207 1.759 1.00 90.62 100 TRP A N 1
ATOM 782 C CA . TRP A 1 100 ? 4.082 5.139 0.310 1.00 90.62 100 TRP A CA 1
ATOM 783 C C . TRP A 1 100 ? 3.587 3.780 -0.178 1.00 90.62 100 TRP A C 1
ATOM 785 O O . TRP A 1 100 ? 4.109 2.743 0.223 1.00 90.62 100 TRP A O 1
ATOM 795 N N . LEU A 1 101 ? 2.603 3.801 -1.073 1.00 91.00 101 LEU A N 1
ATOM 796 C CA . LEU A 1 101 ? 1.986 2.633 -1.694 1.00 91.00 101 LEU A CA 1
ATOM 797 C C . LEU A 1 101 ? 2.301 2.643 -3.201 1.00 91.00 101 LEU A C 1
ATOM 799 O O . LEU A 1 101 ? 1.472 3.076 -4.011 1.00 91.00 101 LEU A O 1
ATOM 803 N N . PRO A 1 102 ? 3.522 2.260 -3.610 1.00 88.00 102 PRO A N 1
ATOM 804 C CA . PRO A 1 102 ? 3.881 2.193 -5.020 1.00 88.00 102 PRO A CA 1
ATOM 805 C C . PRO A 1 102 ? 3.141 1.064 -5.744 1.00 88.00 102 PRO A C 1
ATOM 807 O O . PRO A 1 102 ? 2.756 0.062 -5.158 1.00 88.00 102 PRO A O 1
ATOM 810 N N . ARG A 1 103 ? 3.015 1.175 -7.069 1.00 85.56 103 ARG A N 1
ATOM 811 C CA . ARG A 1 103 ? 2.558 0.082 -7.951 1.00 85.56 103 ARG A CA 1
ATOM 812 C C . ARG A 1 103 ? 1.160 -0.459 -7.631 1.00 85.56 103 ARG A C 1
ATOM 814 O O . ARG A 1 103 ? 0.853 -1.599 -7.975 1.00 85.56 103 ARG A O 1
ATOM 821 N N . LEU A 1 104 ? 0.284 0.350 -7.045 1.00 89.00 104 LEU A N 1
ATOM 822 C CA . LEU A 1 104 ? -1.136 0.016 -6.937 1.00 89.00 104 LEU A CA 1
ATOM 823 C C . LEU A 1 104 ? -1.710 -0.286 -8.332 1.00 89.00 104 LEU A C 1
ATOM 825 O O . LEU A 1 104 ? -1.369 0.429 -9.277 1.00 89.00 104 LEU A O 1
ATOM 829 N N . PRO A 1 105 ? -2.547 -1.322 -8.515 1.00 87.38 105 PRO A N 1
ATOM 830 C CA . PRO A 1 105 ? -3.222 -1.576 -9.791 1.00 87.38 105 PRO A CA 1
ATOM 831 C C . PRO A 1 105 ? -4.074 -0.388 -10.235 1.00 87.38 105 PRO A C 1
ATOM 833 O O . PRO A 1 105 ? -3.953 0.065 -11.374 1.00 87.38 105 PRO A O 1
ATOM 836 N N . ASP A 1 106 ? -4.842 0.158 -9.294 1.00 89.69 106 ASP A N 1
ATOM 837 C CA . ASP A 1 106 ? -5.643 1.363 -9.455 1.00 89.69 106 ASP A CA 1
ATOM 838 C C . ASP A 1 106 ? -5.650 2.152 -8.137 1.00 89.69 106 ASP A C 1
ATOM 840 O O . ASP A 1 106 ? -6.278 1.759 -7.151 1.00 89.69 106 ASP A O 1
ATOM 844 N N . GLY A 1 107 ? -4.912 3.263 -8.109 1.00 90.12 107 GLY A N 1
ATOM 845 C CA . GLY A 1 107 ? -4.853 4.133 -6.938 1.00 90.12 107 GLY A CA 1
ATOM 846 C C . GLY A 1 107 ? -6.175 4.845 -6.643 1.00 90.12 107 GLY A C 1
ATOM 847 O O . GLY A 1 107 ? -6.496 5.054 -5.476 1.00 90.12 107 GLY A O 1
ATOM 848 N N . TRP A 1 108 ? -6.970 5.183 -7.663 1.00 92.56 108 TRP A N 1
ATOM 849 C CA . TRP A 1 108 ? -8.236 5.903 -7.481 1.00 92.56 108 TRP A CA 1
ATOM 850 C C . TRP A 1 108 ? -9.312 5.005 -6.879 1.00 92.56 108 TRP A C 1
ATOM 852 O O . TRP A 1 108 ? -10.053 5.430 -5.988 1.00 92.56 108 TRP A O 1
ATOM 8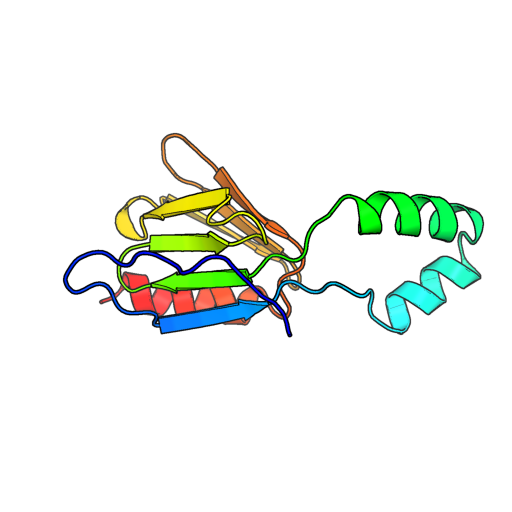62 N N . GLN A 1 109 ? -9.373 3.745 -7.318 1.00 93.19 109 GLN A N 1
ATOM 863 C CA . GLN A 1 109 ? -10.248 2.756 -6.694 1.00 93.19 109 GLN A CA 1
ATOM 864 C C . GLN A 1 109 ? -9.854 2.543 -5.228 1.00 93.19 109 GLN A C 1
ATOM 866 O O . GLN A 1 109 ? -10.718 2.548 -4.350 1.00 93.19 109 GLN A O 1
ATOM 871 N N . PHE A 1 110 ? -8.553 2.406 -4.963 1.00 93.31 110 PHE A N 1
ATOM 872 C CA . PHE A 1 110 ? -8.036 2.218 -3.611 1.00 93.31 110 PHE A CA 1
ATOM 873 C C . PHE A 1 110 ? -8.386 3.399 -2.692 1.00 93.31 110 PHE A C 1
ATOM 875 O O . PHE A 1 110 ? -8.896 3.197 -1.591 1.00 93.31 110 PHE A O 1
ATOM 882 N N . GLU A 1 111 ? -8.205 4.635 -3.167 1.00 94.38 111 GLU A N 1
ATOM 883 C CA . GLU A 1 111 ? -8.608 5.847 -2.448 1.00 94.38 111 GLU A CA 1
ATOM 884 C C . GLU A 1 111 ? -10.119 5.895 -2.190 1.00 94.38 111 GLU A C 1
ATOM 886 O O . GLU A 1 111 ? -10.546 6.231 -1.086 1.00 94.38 111 GLU A O 1
ATOM 891 N N . THR A 1 112 ? -10.936 5.522 -3.176 1.00 94.81 112 THR A N 1
ATOM 892 C CA . THR A 1 112 ? -12.399 5.502 -3.031 1.00 94.81 112 THR A CA 1
ATOM 893 C C . THR A 1 112 ? -12.836 4.550 -1.918 1.00 94.81 112 THR A C 1
ATOM 895 O O . THR A 1 112 ? -13.696 4.901 -1.110 1.00 94.81 112 THR A O 1
ATOM 898 N N . ILE A 1 113 ? -12.243 3.354 -1.853 1.00 93.75 113 ILE A N 1
ATOM 899 C CA . ILE A 1 113 ? -12.527 2.373 -0.798 1.00 93.75 113 ILE A CA 1
ATOM 900 C C . ILE A 1 113 ? -12.058 2.905 0.559 1.00 93.75 113 ILE A C 1
ATOM 902 O O . ILE A 1 113 ? -12.826 2.878 1.519 1.00 93.75 113 ILE A O 1
ATOM 906 N N . LEU A 1 114 ? -10.840 3.448 0.632 1.00 94.19 114 LEU A N 1
ATOM 907 C CA . LEU A 1 114 ? -10.296 4.019 1.864 1.00 94.19 114 LEU A CA 1
ATOM 908 C C . LEU A 1 114 ? -11.176 5.151 2.410 1.00 94.19 114 LEU A C 1
ATOM 910 O O . LEU A 1 114 ? -11.464 5.187 3.603 1.00 94.19 114 LEU A O 1
ATOM 914 N N . ASN A 1 115 ? -11.654 6.045 1.545 1.00 94.69 115 ASN A N 1
ATOM 915 C CA . ASN A 1 115 ? -12.541 7.133 1.946 1.00 94.69 115 ASN A CA 1
ATOM 916 C C . ASN A 1 115 ? -13.894 6.635 2.469 1.00 94.69 115 ASN A C 1
ATOM 918 O O . ASN A 1 115 ? -14.420 7.240 3.397 1.00 94.69 115 ASN A O 1
ATOM 922 N N . ARG A 1 116 ? -14.433 5.521 1.951 1.00 93.94 116 ARG A N 1
ATOM 923 C CA . ARG A 1 116 ? -15.636 4.899 2.536 1.00 93.94 116 ARG A CA 1
ATOM 924 C C . ARG A 1 116 ? -15.362 4.345 3.927 1.00 93.94 116 ARG A C 1
ATOM 926 O O . ARG A 1 116 ? -16.167 4.556 4.820 1.00 93.94 116 ARG A O 1
ATOM 933 N N . VAL A 1 117 ? -14.222 3.682 4.124 1.00 92.19 117 VAL A N 1
ATOM 934 C CA . VAL A 1 117 ? -13.841 3.151 5.444 1.00 92.19 117 VAL A CA 1
ATOM 935 C C . VAL A 1 117 ? -13.647 4.272 6.465 1.00 92.19 117 VAL A C 1
ATOM 937 O O . VAL A 1 117 ? -14.027 4.113 7.614 1.00 92.19 117 VAL A O 1
ATOM 940 N N . ARG A 1 118 ? -13.129 5.434 6.049 1.00 89.81 118 ARG A N 1
ATOM 941 C CA . ARG A 1 118 ? -12.999 6.623 6.913 1.00 89.81 118 ARG A CA 1
ATOM 942 C C . ARG A 1 118 ? -14.328 7.211 7.394 1.00 89.81 118 ARG A C 1
ATOM 944 O O . ARG A 1 118 ? -14.309 8.018 8.315 1.00 89.81 118 ARG A O 1
ATOM 951 N N . GLN A 1 119 ? -15.434 6.890 6.727 1.00 88.94 119 GLN A N 1
ATOM 952 C CA . GLN A 1 119 ? -16.769 7.400 7.048 1.00 88.94 119 GLN A CA 1
ATOM 953 C C . GLN A 1 119 ? -17.576 6.448 7.946 1.00 88.94 119 GLN A C 1
ATOM 955 O O . GLN A 1 119 ? -18.680 6.815 8.344 1.00 88.94 119 GLN A O 1
ATOM 960 N N . LEU A 1 120 ? -17.048 5.251 8.230 1.00 79.31 120 LEU A N 1
ATOM 961 C CA . LEU A 1 120 ? -17.610 4.278 9.173 1.00 79.31 120 LEU A CA 1
ATOM 962 C C . LEU A 1 120 ? -17.182 4.605 10.608 1.00 79.31 120 LEU A C 1
ATOM 964 O O . LEU A 1 120 ? -18.031 4.430 11.507 1.00 79.31 120 LEU A O 1
#

Mean predicted aligned error: 7.36 Å

Solvent-accessible surface area (backbone atoms only — not comparable to full-atom values): 6970 Å² total; per-residue (Å²): 131,91,74,54,49,86,82,86,71,57,93,94,51,45,83,76,46,77,46,64,35,58,88,67,80,52,73,66,56,50,52,50,34,61,75,75,35,58,70,54,47,57,57,43,54,56,54,52,70,70,54,73,70,35,35,42,34,36,37,71,54,30,39,34,38,31,30,60,92,26,78,76,47,76,44,48,55,86,51,57,76,47,79,49,74,40,64,43,22,34,39,41,32,40,91,91,52,72,52,77,42,67,38,30,78,47,17,62,62,51,48,54,54,52,56,54,51,71,73,108

Foldseek 3Di:
DLQFDDADADVVKAWPDKFKFDLDDDPVVVVCCVVPPVVVVVVCVVVSVVDFTWMWIDILFWIFTTGRHGTPDIDTLVQFPDWDFDQQWIWTDGPPDIDTGGRTNGRVVVVVSSVVSSVD

pLDDT: mean 82.85, std 11.07, range [43.81, 94.81]

Radius of gyration: 15.85 Å; Cα contacts (8 Å, |Δi|>4): 191; chains: 1; bounding box: 38×33×46 Å

Sequence (120 aa):
MYDHAPLVLREGEQVVHAVHARIAPTLTEILVIVLCAPVALVIWLFVHRAFPSATYVITTQRVLAVEKQGACSEVAVRDIQRLRTFRGAMMIYTAETRLWLPRLPDGWQFETILNRVRQL

Nearest PDB structures (foldseek):
  3qij-assembly1_A  TM=8.262E-01  e=5.075E-03  Homo sapiens
  3qij-assembly2_B  TM=8.189E-01  e=8.592E-03  Homo sapiens
  6ibe-assembly1_A  TM=7.267E-01  e=1.949E-02  Homo sapiens
  6d2q-assembly1_A  TM=7.370E-01  e=1.063E-01  Danio rerio
  6d21-assembly1_A  TM=6.746E-01  e=8.411E-02  Danio rerio